Protein AF-A0AA35K483-F1 (afdb_monomer_lite)

Sequence (123 aa):
MKVPWSDHYALKARIDVPPPPYLGGELIWARPQRLMDPDRFRQALWDLSPPGDSLTEPVEGWNTQLLAAINEIAPKRPLRPRRNWAPWFTKELRKMKRDLRRLEREYGGVPVMELQEYLIGFL

pLDDT: mean 74.2, std 13.37, range [41.66, 93.38]

Organism: NCBI:txid74358

Structure (mmCIF, N/CA/C/O backbone):
data_AF-A0AA35K483-F1
#
_entry.id   AF-A0AA35K483-F1
#
loop_
_atom_site.group_PDB
_atom_site.id
_atom_site.type_symbol
_atom_site.label_atom_id
_atom_site.label_alt_id
_atom_site.label_comp_id
_atom_site.label_asym_id
_atom_site.label_entity_id
_atom_site.label_seq_id
_atom_site.pdbx_PDB_ins_code
_atom_site.Cartn_x
_atom_site.Cartn_y
_atom_site.Cartn_z
_atom_site.occupancy
_atom_site.B_iso_or_equiv
_atom_site.auth_seq_id
_atom_site.auth_comp_id
_atom_site.auth_asym_id
_atom_site.auth_atom_id
_atom_site.pdbx_PDB_model_num
ATOM 1 N N . MET A 1 1 ? 26.784 9.173 4.080 1.00 81.00 1 MET A N 1
ATOM 2 C CA . MET A 1 1 ? 26.717 10.291 3.107 1.00 81.00 1 MET A CA 1
ATOM 3 C C . MET A 1 1 ? 26.029 11.465 3.786 1.00 81.00 1 MET A C 1
ATOM 5 O O . MET A 1 1 ? 24.968 11.250 4.358 1.00 81.00 1 MET A O 1
ATOM 9 N N . LYS A 1 2 ? 26.638 12.659 3.809 1.00 84.31 2 LYS A N 1
ATOM 10 C CA . LYS A 1 2 ? 26.023 13.842 4.438 1.00 84.31 2 LYS A CA 1
ATOM 11 C C . LYS A 1 2 ? 24.790 14.256 3.631 1.00 84.31 2 LYS A C 1
ATOM 13 O O . LYS A 1 2 ? 24.887 14.370 2.410 1.00 84.31 2 LYS A O 1
ATOM 18 N N . VAL A 1 3 ? 23.649 14.420 4.296 1.00 88.31 3 VAL A N 1
ATOM 19 C CA . VAL A 1 3 ? 22.389 14.811 3.652 1.00 88.31 3 VAL A CA 1
ATOM 20 C C . VAL A 1 3 ? 22.234 16.334 3.781 1.00 88.31 3 VAL A C 1
ATOM 22 O O . VAL A 1 3 ? 22.377 16.837 4.887 1.00 88.31 3 VAL A O 1
ATOM 25 N N . PRO A 1 4 ? 21.975 17.099 2.703 1.00 84.44 4 PRO A N 1
ATOM 26 C CA . PRO A 1 4 ? 22.017 18.568 2.764 1.00 84.44 4 PRO A CA 1
ATOM 27 C C . PRO A 1 4 ? 20.930 19.219 3.633 1.00 84.44 4 PRO A C 1
ATOM 29 O O . PRO A 1 4 ? 21.091 20.355 4.058 1.00 84.44 4 PRO A O 1
ATOM 32 N N . TRP A 1 5 ? 19.821 18.520 3.873 1.00 87.31 5 TRP A N 1
ATOM 33 C CA . TRP A 1 5 ? 18.642 19.024 4.591 1.00 87.31 5 TRP A CA 1
ATOM 34 C C . TRP A 1 5 ? 18.464 18.393 5.980 1.00 87.31 5 TRP A C 1
ATOM 36 O O . TRP A 1 5 ? 17.394 18.493 6.572 1.00 87.31 5 TRP A O 1
ATOM 46 N N . SER A 1 6 ? 19.483 17.695 6.485 1.00 88.94 6 SER A N 1
ATOM 47 C CA . SER A 1 6 ? 19.473 17.108 7.821 1.00 88.94 6 SER A CA 1
ATOM 48 C C . SER A 1 6 ? 20.865 17.200 8.434 1.00 88.94 6 SER A C 1
ATOM 50 O O . SER A 1 6 ? 21.880 17.044 7.761 1.00 88.94 6 SER A O 1
ATOM 52 N N . ASP A 1 7 ? 20.909 17.435 9.733 1.00 93.38 7 ASP A N 1
ATOM 53 C CA . ASP A 1 7 ? 22.097 17.284 10.569 1.00 93.38 7 ASP A CA 1
ATOM 54 C C . ASP A 1 7 ? 22.566 15.817 10.688 1.00 93.38 7 ASP A C 1
ATOM 56 O O . ASP A 1 7 ? 23.681 15.557 11.138 1.00 93.38 7 ASP A O 1
ATOM 60 N N . HIS A 1 8 ? 21.765 14.854 10.216 1.00 90.75 8 HIS A N 1
ATOM 61 C CA . HIS A 1 8 ? 22.080 13.430 10.235 1.00 90.75 8 HIS A CA 1
ATOM 62 C C . HIS A 1 8 ? 22.796 12.949 8.960 1.00 90.75 8 HIS A C 1
ATOM 64 O O . HIS A 1 8 ? 22.621 13.454 7.846 1.00 90.75 8 HIS A O 1
ATOM 70 N N . TYR A 1 9 ? 23.586 11.883 9.111 1.00 92.38 9 TYR A N 1
ATOM 71 C CA . TYR A 1 9 ? 24.232 11.190 7.997 1.00 92.38 9 TYR A CA 1
ATOM 72 C C . TYR A 1 9 ? 23.363 10.037 7.493 1.00 92.38 9 TYR A C 1
ATOM 74 O O . TYR A 1 9 ? 22.912 9.195 8.264 1.00 92.38 9 TYR A O 1
ATOM 82 N N . ALA A 1 10 ? 23.204 9.931 6.173 1.00 88.31 10 ALA A N 1
ATOM 83 C CA . ALA A 1 10 ? 22.580 8.765 5.565 1.00 88.31 10 ALA A CA 1
ATOM 84 C C . ALA A 1 10 ? 23.539 7.569 5.595 1.00 88.31 10 ALA A C 1
ATOM 86 O O . ALA A 1 10 ? 24.644 7.624 5.034 1.00 88.31 10 ALA A O 1
ATOM 87 N N . LEU A 1 11 ? 23.077 6.479 6.203 1.00 90.56 11 LEU A N 1
ATOM 88 C CA . LEU A 1 11 ? 23.669 5.150 6.107 1.00 90.56 11 LEU A CA 1
ATOM 89 C C . LEU A 1 11 ? 23.027 4.391 4.945 1.00 90.56 11 LEU A C 1
ATOM 91 O O . LEU A 1 11 ? 21.809 4.380 4.785 1.00 90.56 11 LEU A O 1
ATOM 95 N N . LYS A 1 12 ? 23.859 3.748 4.124 1.00 84.75 12 LYS A N 1
ATOM 96 C CA . LYS A 1 12 ? 23.408 2.875 3.041 1.00 84.75 12 LYS A CA 1
ATOM 97 C C . LYS A 1 12 ? 24.155 1.557 3.145 1.00 84.75 12 LYS A C 1
ATOM 99 O O . LYS A 1 12 ? 25.348 1.505 2.871 1.00 84.75 12 LYS A O 1
ATOM 104 N N . ALA A 1 13 ? 23.438 0.509 3.522 1.00 87.19 13 ALA A N 1
ATOM 105 C CA . ALA A 1 13 ? 23.936 -0.856 3.490 1.00 87.19 13 ALA A CA 1
ATOM 106 C C . ALA A 1 13 ? 23.348 -1.583 2.276 1.00 87.19 13 ALA A C 1
ATOM 108 O O . ALA A 1 13 ? 22.205 -1.339 1.882 1.00 87.19 13 ALA A O 1
ATOM 109 N N . ARG A 1 14 ? 24.136 -2.474 1.673 1.00 83.12 14 ARG A N 1
ATOM 110 C CA . ARG A 1 14 ? 23.609 -3.504 0.777 1.00 83.12 14 ARG A CA 1
ATOM 111 C C . ARG A 1 14 ? 23.411 -4.735 1.638 1.00 83.12 14 ARG A C 1
ATOM 113 O O . ARG A 1 14 ? 24.372 -5.239 2.204 1.00 83.12 14 ARG A O 1
ATOM 120 N N . ILE A 1 15 ? 22.165 -5.149 1.776 1.00 82.81 15 ILE A N 1
ATOM 121 C CA . ILE A 1 15 ? 21.824 -6.397 2.439 1.00 82.81 15 ILE A CA 1
ATOM 122 C C . ILE A 1 15 ? 21.419 -7.338 1.318 1.00 82.81 15 ILE A C 1
ATOM 124 O O . ILE A 1 15 ? 20.524 -7.004 0.536 1.00 82.81 15 ILE A O 1
ATOM 128 N N . ASP A 1 16 ? 22.087 -8.482 1.230 1.00 82.94 16 ASP A N 1
ATOM 129 C CA . ASP A 1 16 ? 21.711 -9.553 0.314 1.00 82.94 16 ASP A CA 1
ATOM 130 C C . ASP A 1 16 ? 20.487 -10.275 0.881 1.00 82.94 16 ASP A C 1
ATOM 132 O O . ASP A 1 16 ? 20.546 -11.397 1.374 1.00 82.94 16 ASP A O 1
ATOM 136 N N . VAL A 1 17 ? 19.353 -9.576 0.866 1.00 75.12 17 VAL A N 1
ATOM 137 C CA . VAL A 1 17 ? 18.059 -10.186 1.144 1.00 75.12 17 VAL A CA 1
ATOM 138 C C . VAL A 1 17 ? 17.637 -10.869 -0.151 1.00 75.12 17 VAL A C 1
ATOM 140 O O . VAL A 1 17 ? 17.556 -10.186 -1.184 1.00 75.12 17 VAL A O 1
ATOM 143 N N . PRO A 1 18 ? 17.370 -12.187 -0.149 1.00 68.19 18 PRO A N 1
ATOM 144 C CA . PRO A 1 18 ? 16.751 -12.804 -1.308 1.00 68.19 18 PRO A CA 1
ATOM 145 C C . PRO A 1 18 ? 15.475 -12.013 -1.622 1.00 68.19 18 PRO A C 1
ATOM 147 O O . PRO A 1 18 ? 14.777 -11.601 -0.688 1.00 68.19 18 PRO A O 1
ATOM 150 N N . PRO A 1 19 ? 15.161 -11.743 -2.904 1.00 60.75 19 PRO A N 1
ATOM 151 C CA . PRO A 1 19 ? 13.872 -11.151 -3.227 1.00 60.75 19 PRO A CA 1
ATOM 152 C C . PRO A 1 19 ? 12.807 -11.979 -2.506 1.00 60.75 19 PRO A C 1
ATOM 154 O O . PRO A 1 19 ? 12.966 -13.208 -2.472 1.00 60.75 19 PRO A O 1
ATOM 157 N N . PRO A 1 20 ? 11.785 -11.338 -1.896 1.00 59.44 20 PRO A N 1
ATOM 158 C CA . PRO A 1 20 ? 10.738 -12.079 -1.210 1.00 59.44 20 PRO A CA 1
ATOM 159 C C . PRO A 1 20 ? 10.334 -13.213 -2.141 1.00 59.44 20 PRO A C 1
ATOM 161 O O . PRO A 1 20 ? 10.209 -12.940 -3.349 1.00 59.44 20 PRO A O 1
ATOM 164 N N . PRO A 1 21 ? 10.266 -14.464 -1.635 1.00 57.16 21 PRO A N 1
ATOM 165 C CA . PRO A 1 21 ? 9.973 -15.600 -2.483 1.00 57.16 21 PRO A CA 1
ATOM 166 C C . PRO A 1 21 ? 8.816 -15.185 -3.376 1.00 57.16 21 PRO A C 1
ATOM 168 O O . PRO A 1 21 ? 7.875 -14.528 -2.917 1.00 57.16 21 PRO A O 1
ATOM 171 N N . TYR A 1 22 ? 8.933 -15.478 -4.671 1.00 53.34 22 TYR A N 1
ATOM 172 C CA . TYR A 1 22 ? 7.779 -15.481 -5.557 1.00 53.34 22 TYR A CA 1
ATOM 173 C C . TYR A 1 22 ? 6.874 -16.576 -4.973 1.00 53.34 22 TYR A C 1
ATOM 175 O O . TYR A 1 22 ? 6.919 -17.718 -5.412 1.00 53.34 22 TYR A O 1
ATOM 183 N N . LEU A 1 23 ? 6.187 -16.264 -3.869 1.00 51.00 23 LEU A N 1
ATOM 184 C CA . LEU A 1 23 ? 5.247 -17.120 -3.174 1.00 51.00 23 LEU A CA 1
ATOM 185 C C . LEU A 1 23 ? 4.276 -17.492 -4.268 1.00 51.00 23 LEU A C 1
ATOM 187 O O . LEU A 1 23 ? 3.646 -16.597 -4.830 1.00 51.00 23 LEU A O 1
ATOM 191 N N . GLY A 1 24 ? 4.306 -18.757 -4.680 1.00 49.75 24 GLY A N 1
ATOM 192 C CA . GLY A 1 24 ? 3.686 -19.251 -5.902 1.00 49.75 24 GLY A CA 1
ATOM 193 C C . GLY A 1 24 ? 2.216 -18.855 -6.007 1.00 49.75 24 GLY A C 1
ATOM 194 O O . GLY A 1 24 ? 1.343 -19.606 -5.601 1.00 49.75 24 GLY A O 1
ATOM 195 N N . GLY A 1 25 ? 1.951 -17.665 -6.548 1.00 56.50 25 GLY A N 1
ATOM 196 C CA . GLY A 1 25 ? 0.615 -17.088 -6.660 1.00 56.50 25 GLY A CA 1
ATOM 197 C C . GLY A 1 25 ? 0.008 -16.512 -5.374 1.00 56.50 25 GLY A C 1
ATOM 198 O O . GLY A 1 25 ? -1.127 -16.044 -5.444 1.00 56.50 25 GLY A O 1
ATOM 199 N N . GLU A 1 26 ? 0.703 -16.494 -4.230 1.00 64.38 26 GLU A N 1
ATOM 200 C CA . GLU A 1 26 ? 0.098 -15.985 -2.993 1.00 64.38 26 GLU A CA 1
ATOM 201 C C . GLU A 1 26 ? 0.060 -14.452 -2.980 1.00 64.38 26 GLU A C 1
ATOM 203 O O . GLU A 1 26 ? 1.016 -13.744 -3.314 1.00 64.38 26 GLU A O 1
ATOM 208 N N . LEU A 1 27 ? -1.113 -13.927 -2.654 1.00 68.62 27 LEU A N 1
ATOM 209 C CA . LEU A 1 27 ? -1.443 -12.524 -2.799 1.00 68.62 27 LEU A CA 1
ATOM 210 C C . LEU A 1 27 ? -0.859 -11.739 -1.622 1.00 68.62 27 LEU A C 1
ATOM 212 O O . LEU A 1 27 ? -1.293 -11.912 -0.486 1.00 68.62 27 LEU A O 1
ATOM 216 N N . ILE A 1 28 ? 0.102 -10.847 -1.876 1.00 75.38 28 ILE A N 1
ATOM 217 C CA . ILE A 1 28 ? 0.593 -9.947 -0.827 1.00 75.38 28 ILE A CA 1
ATOM 218 C C . ILE A 1 28 ? -0.549 -8.999 -0.471 1.00 75.38 28 ILE A C 1
ATOM 220 O O . ILE A 1 28 ? -1.016 -8.247 -1.320 1.00 75.38 28 ILE A O 1
ATOM 224 N N . TRP A 1 29 ? -0.999 -9.003 0.777 1.00 80.81 29 TRP A N 1
ATOM 225 C CA . TRP A 1 29 ? -2.003 -8.056 1.247 1.00 80.81 29 TRP A CA 1
ATOM 226 C C . TRP A 1 29 ? -1.317 -6.832 1.835 1.00 80.81 29 TRP A C 1
ATOM 228 O O . TRP A 1 29 ? -0.553 -6.940 2.790 1.00 80.81 29 TRP A O 1
ATOM 238 N N . ALA A 1 30 ? -1.616 -5.652 1.303 1.00 84.25 30 ALA A N 1
ATOM 239 C CA . ALA A 1 30 ? -1.169 -4.401 1.906 1.00 84.25 30 ALA A CA 1
ATOM 240 C C . ALA A 1 30 ? -2.268 -3.348 1.863 1.00 84.25 30 ALA A C 1
ATOM 242 O O . ALA A 1 30 ? -3.304 -3.540 1.233 1.00 84.25 30 ALA A O 1
ATOM 243 N N . ARG A 1 31 ? -2.030 -2.221 2.529 1.00 85.31 31 ARG A N 1
ATOM 244 C CA . ARG A 1 31 ? -2.900 -1.043 2.498 1.00 85.31 31 ARG A CA 1
ATOM 245 C C . ARG A 1 31 ? -2.233 0.011 1.610 1.00 85.31 31 ARG A C 1
ATOM 247 O O . ARG A 1 31 ? -1.290 0.659 2.061 1.00 85.31 31 ARG A O 1
ATOM 254 N N . PRO A 1 32 ? -2.613 0.145 0.328 1.00 79.06 32 PRO A N 1
ATOM 255 C CA . PRO A 1 32 ? -1.948 1.082 -0.567 1.00 79.06 32 PRO A CA 1
ATOM 256 C C . PRO A 1 32 ? -2.277 2.512 -0.142 1.00 79.06 32 PRO A C 1
ATOM 258 O O . PRO A 1 32 ? -3.432 2.919 -0.215 1.00 79.06 32 PRO A O 1
ATOM 261 N N . GLN A 1 33 ? -1.263 3.287 0.244 1.00 75.38 33 GLN A N 1
ATOM 262 C CA . GLN A 1 33 ? -1.451 4.662 0.725 1.00 75.38 33 GLN A CA 1
ATOM 263 C C . GLN A 1 33 ? -2.150 5.563 -0.305 1.00 75.38 33 GLN A C 1
ATOM 265 O O . GLN A 1 33 ? -2.939 6.421 0.056 1.00 75.38 33 GLN A O 1
ATOM 270 N N . ARG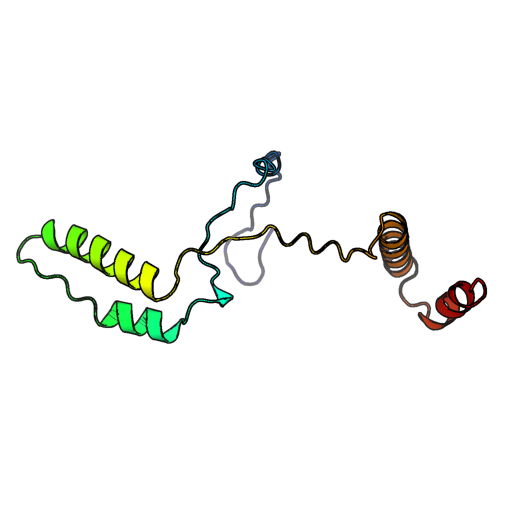 A 1 34 ? -1.940 5.326 -1.608 1.00 74.00 34 ARG A N 1
ATOM 271 C CA . ARG A 1 34 ? -2.622 6.065 -2.687 1.00 74.00 34 ARG A CA 1
ATOM 272 C C . ARG A 1 34 ? -4.147 5.868 -2.704 1.00 74.00 34 ARG A C 1
ATOM 274 O O . ARG A 1 34 ? -4.851 6.652 -3.326 1.00 74.00 34 ARG A O 1
ATOM 281 N N . LEU A 1 35 ? -4.639 4.785 -2.109 1.00 72.38 35 LEU A N 1
ATOM 282 C CA . LEU A 1 35 ? -6.066 4.455 -2.050 1.00 72.38 35 LEU A CA 1
ATOM 283 C C . LEU A 1 35 ? -6.684 4.794 -0.692 1.00 72.38 35 LEU A C 1
ATOM 285 O O . LEU A 1 35 ? -7.847 4.477 -0.468 1.00 72.38 35 LEU A O 1
ATOM 289 N N . MET A 1 36 ? -5.893 5.379 0.203 1.00 86.06 36 MET A N 1
ATOM 290 C CA . MET A 1 36 ? -6.337 5.879 1.489 1.00 86.06 36 MET A CA 1
ATOM 291 C C . MET A 1 36 ? -6.821 7.317 1.322 1.00 86.06 36 MET A C 1
ATOM 293 O O . MET A 1 36 ? -6.179 8.103 0.627 1.00 86.06 36 MET A O 1
ATOM 297 N N . ASP A 1 37 ? -7.928 7.650 1.978 1.00 85.56 37 ASP A N 1
ATOM 298 C CA . ASP A 1 37 ? -8.397 9.026 2.126 1.00 85.56 37 ASP A CA 1
ATOM 299 C C . ASP A 1 37 ? -7.713 9.650 3.361 1.00 85.56 37 ASP A C 1
ATOM 301 O O . ASP A 1 37 ? -7.999 9.238 4.491 1.00 85.56 37 ASP A O 1
ATOM 305 N N . PRO A 1 38 ? -6.750 10.573 3.177 1.00 83.00 38 PRO A N 1
ATOM 306 C CA . PRO A 1 38 ? -5.966 11.115 4.280 1.00 83.00 38 PRO A CA 1
ATOM 307 C C . PRO A 1 38 ? -6.780 12.045 5.184 1.00 83.00 38 PRO A C 1
ATOM 309 O O . PRO A 1 38 ? -6.487 12.114 6.378 1.00 83.00 38 PRO A O 1
ATOM 312 N N . ASP A 1 39 ? -7.784 12.736 4.646 1.00 87.00 39 ASP A N 1
ATOM 313 C CA . ASP A 1 39 ? -8.592 13.690 5.404 1.00 87.00 39 ASP A CA 1
ATOM 314 C C . ASP A 1 39 ? -9.606 12.939 6.263 1.00 87.00 39 ASP A C 1
ATOM 316 O O . ASP A 1 39 ? -9.675 13.161 7.473 1.00 87.00 39 ASP A O 1
ATOM 320 N N . ARG A 1 40 ? -10.277 11.936 5.683 1.00 84.50 40 ARG A N 1
ATOM 321 C CA . ARG A 1 40 ? -11.151 11.026 6.434 1.00 84.50 40 ARG A CA 1
ATOM 322 C C . ARG A 1 40 ? -10.388 10.264 7.516 1.00 84.50 40 ARG A C 1
ATOM 324 O O . ARG A 1 40 ? -10.919 10.059 8.602 1.00 84.50 40 ARG A O 1
ATOM 331 N N . PHE A 1 41 ? -9.138 9.869 7.254 1.00 81.56 41 PHE A N 1
ATOM 332 C CA . PHE A 1 41 ? -8.291 9.236 8.269 1.00 81.56 41 PHE A CA 1
ATOM 333 C C . PHE A 1 41 ? -7.997 10.157 9.445 1.00 81.56 41 PHE A C 1
ATOM 335 O O . PHE A 1 41 ? -8.108 9.736 10.593 1.00 81.56 41 PHE A O 1
ATOM 342 N N . ARG A 1 42 ? -7.638 11.414 9.169 1.00 83.19 42 ARG A N 1
ATOM 343 C CA . ARG A 1 42 ? -7.413 12.403 10.225 1.00 83.19 42 ARG A CA 1
ATOM 344 C C . ARG A 1 42 ? -8.685 12.633 11.026 1.00 83.19 42 ARG A C 1
ATOM 346 O O . ARG A 1 42 ? -8.611 12.615 12.244 1.00 83.19 42 ARG A O 1
ATOM 353 N N . GLN A 1 43 ? -9.827 12.796 10.364 1.00 85.31 43 GLN A N 1
ATOM 354 C CA . GLN A 1 43 ? -11.104 12.999 11.043 1.00 85.31 43 GLN A CA 1
ATOM 355 C C . GLN A 1 43 ? -11.471 11.807 11.933 1.00 85.31 43 GLN A C 1
ATOM 357 O O . GLN A 1 43 ? -11.764 11.995 13.107 1.00 85.31 43 GLN A O 1
ATOM 362 N N . ALA A 1 44 ? -11.325 10.581 11.426 1.00 81.44 44 ALA A N 1
ATOM 363 C CA . ALA A 1 44 ? -11.566 9.387 12.222 1.00 81.44 44 ALA A CA 1
ATOM 364 C C . ALA A 1 44 ? -10.666 9.322 13.460 1.00 81.44 44 ALA A C 1
ATOM 366 O O . ALA A 1 44 ? -11.148 8.921 14.503 1.00 81.44 44 ALA A O 1
ATOM 367 N N . LEU A 1 45 ? -9.398 9.752 13.381 1.00 77.06 45 LEU A N 1
ATOM 368 C CA . LEU A 1 45 ? -8.514 9.832 14.552 1.00 77.06 45 LEU A CA 1
ATOM 369 C C . LEU A 1 45 ? -8.966 10.864 15.592 1.00 77.06 45 LEU A C 1
ATOM 371 O O . LEU A 1 45 ? -8.726 10.658 16.778 1.00 77.06 45 LEU A O 1
ATOM 375 N N . TRP A 1 46 ? -9.574 11.967 15.153 1.00 79.38 46 TRP A N 1
ATOM 376 C CA . TRP A 1 46 ? -10.105 13.008 16.038 1.00 79.38 46 TRP A CA 1
ATOM 377 C C . TRP A 1 46 ? -11.367 12.557 16.776 1.00 79.38 46 TRP A C 1
ATOM 379 O O . TRP A 1 46 ? -11.550 12.919 17.934 1.00 79.38 46 TRP A O 1
ATOM 389 N N . ASP A 1 47 ? -12.199 11.743 16.127 1.00 75.25 47 ASP A N 1
ATOM 390 C CA . ASP A 1 47 ? -13.452 11.232 16.693 1.00 75.25 47 ASP A CA 1
ATOM 391 C C . ASP A 1 47 ? -13.238 10.035 17.644 1.00 75.25 47 ASP A C 1
ATOM 393 O O . ASP A 1 47 ? -14.172 9.593 18.318 1.00 75.25 47 ASP A O 1
ATOM 397 N N . LEU A 1 48 ? -12.011 9.503 17.727 1.00 71.88 48 LEU A N 1
ATOM 398 C CA . LEU A 1 48 ? -11.657 8.439 18.664 1.00 71.88 48 LEU A CA 1
ATOM 399 C C . LEU A 1 48 ? -11.647 8.983 20.097 1.00 71.88 48 LEU A C 1
ATOM 401 O O . LEU A 1 48 ? -10.703 9.638 20.536 1.00 71.88 48 LEU A O 1
ATOM 405 N N . SER A 1 49 ? -12.698 8.666 20.847 1.00 69.75 49 SER A N 1
ATOM 406 C CA . SER A 1 49 ? -12.749 8.840 22.295 1.00 69.75 49 SER A CA 1
ATOM 407 C C . SER A 1 49 ? -12.969 7.465 22.928 1.00 69.75 49 SER A C 1
ATOM 409 O O . SER A 1 49 ? -14.051 6.886 22.772 1.00 69.75 49 SER A O 1
ATOM 411 N N . PRO A 1 50 ? -11.956 6.863 23.575 1.00 63.38 50 PRO A N 1
ATOM 412 C CA . PRO A 1 50 ? -12.147 5.577 24.224 1.00 63.38 50 PRO A CA 1
ATOM 413 C C . PRO A 1 50 ? -13.002 5.754 25.492 1.00 63.38 50 PRO A C 1
ATOM 415 O O . PRO A 1 50 ? -12.806 6.706 26.248 1.00 63.38 50 PRO A O 1
ATOM 418 N N . PRO A 1 51 ? -13.919 4.828 25.781 1.00 66.38 51 PRO A N 1
ATOM 419 C CA . PRO A 1 51 ? -14.519 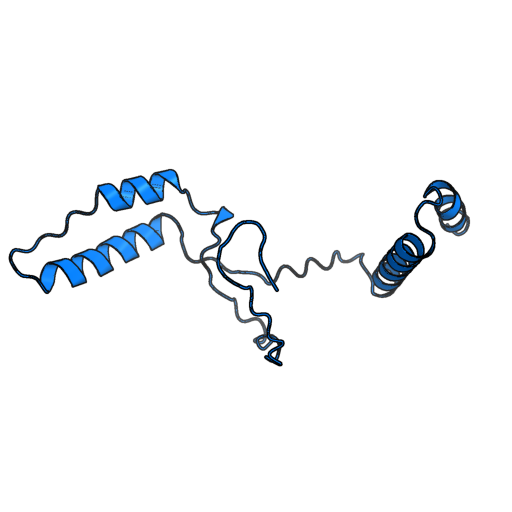4.733 27.104 1.00 66.38 51 PRO A CA 1
ATOM 420 C C . PRO A 1 51 ? -13.525 4.078 28.083 1.00 66.38 51 PRO A C 1
ATOM 422 O O . PRO A 1 51 ? -12.916 3.064 27.743 1.00 66.38 51 PRO A O 1
ATOM 425 N N . GLY A 1 52 ? -13.360 4.638 29.287 1.00 61.66 52 GLY A N 1
ATOM 426 C CA . GLY A 1 52 ? -12.648 3.966 30.384 1.00 61.66 52 GLY A CA 1
ATOM 427 C C . GLY A 1 52 ? -12.096 4.904 31.463 1.00 61.66 52 GLY A C 1
ATOM 428 O O . GLY A 1 52 ? -11.423 5.882 31.150 1.00 61.66 52 GLY A O 1
ATOM 429 N N . ASP A 1 53 ? -12.333 4.554 32.731 1.00 67.38 53 ASP A N 1
ATOM 430 C CA . ASP A 1 53 ? -11.822 5.261 33.924 1.00 67.38 53 ASP A CA 1
ATOM 431 C C . ASP A 1 53 ? -10.472 4.690 34.425 1.00 67.38 53 ASP A C 1
ATOM 433 O O . ASP A 1 53 ? -9.850 5.222 35.346 1.00 67.38 53 ASP A O 1
ATOM 437 N N . SER A 1 54 ? -10.008 3.587 33.825 1.00 66.50 54 SER A N 1
ATOM 438 C CA . SER A 1 54 ? -8.731 2.908 34.101 1.00 66.50 54 SER A CA 1
ATOM 439 C C . SER A 1 54 ? -7.720 3.169 32.978 1.00 66.50 54 SER A C 1
ATOM 441 O O . SER A 1 54 ? -8.104 3.614 31.915 1.00 66.50 54 SER A O 1
ATOM 443 N N . LEU A 1 55 ? -6.424 2.890 33.158 1.00 66.94 55 LEU A N 1
ATOM 444 C CA . LEU A 1 55 ? -5.397 3.088 32.114 1.00 66.94 55 LEU A CA 1
ATOM 445 C C . LEU A 1 55 ? -5.301 1.937 31.094 1.00 66.94 55 LEU A C 1
ATOM 447 O O . LEU A 1 55 ? -4.810 2.145 29.987 1.00 66.94 55 LEU A O 1
ATOM 451 N N . THR A 1 56 ? -5.751 0.729 31.437 1.00 69.44 56 THR A N 1
ATOM 452 C CA . THR A 1 56 ? -5.663 -0.459 30.564 1.00 69.44 56 THR A CA 1
ATOM 453 C C . THR A 1 56 ? -6.816 -0.561 29.565 1.00 69.44 56 THR A C 1
ATOM 455 O O . THR A 1 56 ? -6.587 -0.889 28.403 1.00 69.44 56 THR A O 1
ATOM 458 N N . GLU A 1 57 ? -8.034 -0.216 29.985 1.00 66.81 57 GLU A N 1
ATOM 459 C CA . GLU A 1 57 ? -9.229 -0.178 29.125 1.00 66.81 57 GLU A CA 1
ATOM 460 C C . GLU A 1 57 ? -9.099 0.790 27.930 1.00 66.81 57 GLU A C 1
ATOM 462 O O . GLU A 1 57 ? -9.405 0.389 26.804 1.00 66.81 57 GLU A O 1
ATOM 467 N N . PRO A 1 58 ? -8.576 2.021 28.097 1.00 74.44 58 PRO A N 1
ATOM 468 C CA . PRO A 1 58 ? -8.410 2.960 27.004 1.00 74.44 58 PRO A CA 1
ATOM 469 C C . PRO A 1 58 ? -7.427 2.461 25.963 1.00 74.44 58 PRO A C 1
ATOM 471 O O . PRO A 1 58 ? -7.673 2.663 24.785 1.00 74.44 58 PRO A O 1
ATOM 474 N N . VAL A 1 59 ? -6.328 1.806 26.351 1.00 80.81 59 VAL A N 1
ATOM 475 C CA . VAL A 1 59 ? -5.316 1.330 25.390 1.00 80.81 59 VAL A CA 1
ATOM 476 C C . VAL A 1 59 ? -5.901 0.261 24.470 1.00 80.81 59 VAL A C 1
ATOM 478 O O . VAL A 1 59 ? -5.682 0.286 23.257 1.00 80.81 59 VAL A O 1
ATOM 481 N N . GLU A 1 60 ? -6.675 -0.666 25.027 1.00 82.94 60 GLU A N 1
ATOM 482 C CA . GLU A 1 60 ? -7.306 -1.740 24.263 1.00 82.94 60 GLU A CA 1
ATOM 483 C C . GLU A 1 60 ? -8.489 -1.225 23.424 1.00 82.94 60 GLU A C 1
ATOM 485 O O . GLU A 1 60 ? -8.628 -1.591 22.249 1.00 82.94 60 GLU A O 1
ATOM 490 N N . GLY A 1 61 ? -9.266 -0.283 23.972 1.00 80.38 61 GLY A N 1
ATOM 491 C CA . GLY A 1 61 ? -10.297 0.463 23.251 1.00 80.38 61 GLY A CA 1
ATOM 492 C C . GLY A 1 61 ? -9.728 1.261 22.075 1.00 80.38 61 GLY A C 1
ATOM 493 O O . GLY A 1 61 ? -10.207 1.119 20.949 1.00 80.38 61 GLY A O 1
ATOM 494 N N . TRP A 1 62 ? -8.647 2.016 22.296 1.00 81.94 62 TRP A N 1
ATOM 495 C CA . TRP A 1 62 ? -7.915 2.752 21.262 1.00 81.94 62 TRP A CA 1
ATOM 496 C C . TRP A 1 62 ? -7.421 1.820 20.163 1.00 81.94 62 TRP A C 1
ATOM 498 O O . TRP A 1 62 ? -7.666 2.086 18.991 1.00 81.94 62 TRP A O 1
ATOM 508 N N . ASN A 1 63 ? -6.758 0.716 20.512 1.00 86.06 63 ASN A N 1
ATOM 509 C CA . ASN A 1 63 ? -6.248 -0.230 19.520 1.00 86.06 63 ASN A CA 1
ATOM 510 C C . ASN A 1 63 ? -7.372 -0.824 18.665 1.00 86.06 63 ASN A C 1
ATOM 512 O O . ASN A 1 63 ? -7.228 -0.933 17.445 1.00 86.06 63 ASN A O 1
ATOM 516 N N . THR A 1 64 ? -8.498 -1.174 19.285 1.00 85.75 64 THR A N 1
ATOM 517 C CA . THR A 1 64 ? -9.644 -1.769 18.591 1.00 85.75 64 THR A CA 1
ATOM 518 C C . THR A 1 64 ? -10.318 -0.763 17.662 1.00 85.75 64 THR A C 1
ATOM 520 O O . THR A 1 64 ? -10.529 -1.056 16.481 1.00 85.75 64 THR A O 1
ATOM 523 N N . GLN A 1 65 ? -10.613 0.441 18.157 1.00 83.69 65 GLN A N 1
ATOM 524 C CA . GLN A 1 65 ? -11.262 1.484 17.366 1.00 83.69 65 GLN A CA 1
ATOM 525 C C . GLN A 1 65 ? -10.344 1.997 16.243 1.00 83.69 65 GLN A C 1
ATOM 527 O O . GLN A 1 65 ? -10.783 2.144 15.102 1.00 83.69 65 GLN A O 1
ATOM 532 N N . LEU A 1 66 ? -9.048 2.177 16.518 1.00 85.81 66 LEU A N 1
ATOM 533 C CA . LEU A 1 66 ? -8.055 2.561 15.515 1.00 85.81 66 LEU A CA 1
ATOM 534 C C . LEU A 1 66 ? -7.939 1.497 14.419 1.00 85.81 66 LEU A C 1
ATOM 536 O O . LEU A 1 66 ? -7.908 1.821 13.230 1.00 85.81 66 LEU A O 1
ATOM 540 N N . LEU A 1 67 ? -7.902 0.216 14.793 1.00 87.75 67 LEU A N 1
ATOM 541 C CA . LEU A 1 67 ? -7.854 -0.879 13.829 1.00 87.75 67 LEU A CA 1
ATOM 542 C C . LEU A 1 67 ? -9.113 -0.913 12.950 1.00 87.75 67 LEU A C 1
ATOM 544 O O . LEU A 1 67 ? -8.996 -1.134 11.740 1.00 87.75 67 LEU A O 1
ATOM 548 N N . ALA A 1 68 ? -10.291 -0.674 13.532 1.00 86.94 68 ALA A N 1
ATOM 549 C CA . ALA A 1 68 ? -11.555 -0.584 12.804 1.00 86.94 68 ALA A CA 1
ATOM 550 C C . ALA A 1 68 ? -11.550 0.583 11.802 1.00 86.94 68 ALA A C 1
ATOM 552 O O . ALA A 1 68 ? -11.784 0.356 10.614 1.00 86.94 68 ALA A O 1
ATOM 553 N N . ALA A 1 69 ? -11.161 1.784 12.237 1.00 86.44 69 ALA A N 1
ATOM 554 C CA . ALA A 1 69 ? -11.045 2.959 11.374 1.00 86.44 69 ALA A CA 1
ATOM 555 C C . ALA A 1 69 ? -10.041 2.736 10.228 1.00 86.44 69 ALA A C 1
ATOM 557 O O . ALA A 1 69 ? -10.317 3.040 9.068 1.00 86.44 69 ALA A O 1
ATOM 558 N N . ILE A 1 70 ? -8.885 2.123 10.508 1.00 86.75 70 ILE A N 1
ATOM 559 C CA . ILE A 1 70 ? -7.899 1.775 9.473 1.00 86.75 70 ILE A CA 1
ATOM 560 C C . ILE A 1 70 ? -8.480 0.746 8.485 1.00 86.75 70 ILE A C 1
ATOM 562 O O . ILE A 1 70 ? -8.223 0.833 7.283 1.00 86.75 70 ILE A O 1
ATOM 566 N N . ASN A 1 71 ? -9.259 -0.235 8.947 1.00 87.94 71 ASN A N 1
ATOM 567 C CA . ASN A 1 71 ? -9.926 -1.205 8.070 1.00 87.94 71 ASN A CA 1
ATOM 568 C C . ASN A 1 71 ? -10.987 -0.573 7.169 1.00 87.94 71 ASN A C 1
ATOM 570 O O . ASN A 1 71 ? -11.090 -0.974 6.011 1.00 87.94 71 ASN A O 1
ATOM 574 N N . GLU A 1 72 ? -11.717 0.415 7.673 1.00 87.25 72 GLU A N 1
ATOM 575 C CA . GLU A 1 72 ? -12.722 1.162 6.922 1.00 87.25 72 GLU A CA 1
ATOM 576 C C . GLU A 1 72 ? -12.088 2.090 5.874 1.00 87.25 72 GLU A C 1
ATOM 578 O O . GLU A 1 72 ? -12.479 2.089 4.707 1.00 87.25 72 GLU A O 1
ATOM 583 N N . ILE A 1 73 ? -11.078 2.863 6.277 1.00 86.56 73 ILE A N 1
ATOM 584 C CA . ILE A 1 73 ? -10.512 3.952 5.467 1.00 86.56 73 ILE A CA 1
ATOM 585 C C . ILE A 1 73 ? -9.447 3.442 4.496 1.00 86.56 73 ILE A C 1
ATOM 587 O O . ILE A 1 73 ? -9.315 3.937 3.376 1.00 86.56 73 ILE A O 1
ATOM 591 N N . ALA A 1 74 ? -8.686 2.430 4.906 1.00 86.06 74 ALA A N 1
ATOM 592 C CA . ALA A 1 74 ? -7.620 1.833 4.116 1.00 86.06 74 ALA A CA 1
ATOM 593 C C . ALA A 1 74 ? -7.712 0.301 4.179 1.00 86.06 74 ALA A C 1
ATOM 595 O O . ALA A 1 74 ? -6.842 -0.347 4.778 1.00 86.06 74 ALA A O 1
ATOM 596 N N . PRO A 1 75 ? -8.745 -0.311 3.570 1.00 85.38 75 PRO A N 1
ATOM 597 C CA . PRO A 1 75 ? -8.902 -1.758 3.586 1.00 85.38 75 PRO A CA 1
ATOM 598 C C . PRO A 1 75 ? -7.668 -2.435 2.990 1.00 85.38 75 PRO A C 1
ATOM 600 O O . PRO A 1 75 ? -7.064 -1.946 2.027 1.00 85.38 75 PRO A O 1
ATOM 603 N N . LYS A 1 76 ? -7.293 -3.588 3.556 1.00 87.12 76 LYS A N 1
ATOM 604 C CA . LYS A 1 76 ? -6.245 -4.425 2.965 1.00 87.12 76 LYS A CA 1
ATOM 605 C C . LYS A 1 76 ? -6.678 -4.807 1.554 1.00 87.12 76 LYS A C 1
ATOM 607 O O . LYS A 1 76 ? -7.801 -5.250 1.332 1.00 87.12 76 LYS A O 1
ATOM 612 N N . ARG A 1 77 ? -5.773 -4.645 0.597 1.00 82.00 77 ARG A N 1
ATOM 613 C CA . ARG A 1 77 ? -5.985 -5.013 -0.795 1.00 82.00 77 ARG A CA 1
ATOM 614 C C . ARG A 1 77 ? -4.886 -5.946 -1.279 1.00 82.00 77 ARG A C 1
ATOM 616 O O . ARG A 1 77 ? -3.743 -5.839 -0.822 1.00 82.00 77 ARG A O 1
ATOM 623 N N . PRO A 1 78 ? -5.215 -6.793 -2.261 1.00 82.12 78 PRO A N 1
ATOM 624 C CA . PRO A 1 78 ? -4.229 -7.494 -3.054 1.00 82.12 78 PRO A CA 1
ATOM 625 C C . PRO A 1 78 ? -3.214 -6.528 -3.666 1.00 82.12 78 PRO A C 1
ATOM 627 O O . PRO A 1 78 ? -3.524 -5.791 -4.606 1.00 82.12 78 PRO A O 1
ATOM 630 N N . LEU A 1 79 ? -1.974 -6.556 -3.201 1.00 72.75 79 LEU A N 1
ATOM 631 C CA . LEU A 1 79 ? -0.854 -6.108 -4.003 1.00 72.75 79 LEU A CA 1
ATOM 632 C C . LEU A 1 79 ? -0.576 -7.197 -5.023 1.00 72.75 79 LEU A C 1
ATOM 634 O O . LEU A 1 79 ? 0.170 -8.143 -4.782 1.00 72.75 79 LEU A O 1
ATOM 638 N N . ARG A 1 80 ? -1.166 -7.042 -6.207 1.00 65.62 80 ARG A N 1
ATOM 639 C CA . ARG A 1 80 ? -0.628 -7.731 -7.374 1.00 65.62 80 ARG A CA 1
ATOM 640 C C . ARG A 1 80 ? 0.781 -7.179 -7.579 1.00 65.62 80 ARG A C 1
ATOM 642 O O . ARG A 1 80 ? 0.902 -5.961 -7.762 1.00 65.62 80 ARG A O 1
ATOM 649 N N . PRO A 1 81 ? 1.837 -8.014 -7.567 1.00 60.34 81 PRO A N 1
ATOM 650 C CA . PRO A 1 81 ? 3.139 -7.587 -8.042 1.00 60.34 81 PRO A CA 1
ATOM 651 C C . PRO A 1 81 ? 2.903 -7.096 -9.461 1.00 60.34 81 PRO A C 1
ATOM 653 O O . PRO A 1 81 ? 2.591 -7.879 -10.357 1.00 60.34 81 PRO A O 1
ATOM 656 N N . ARG A 1 82 ? 2.942 -5.779 -9.658 1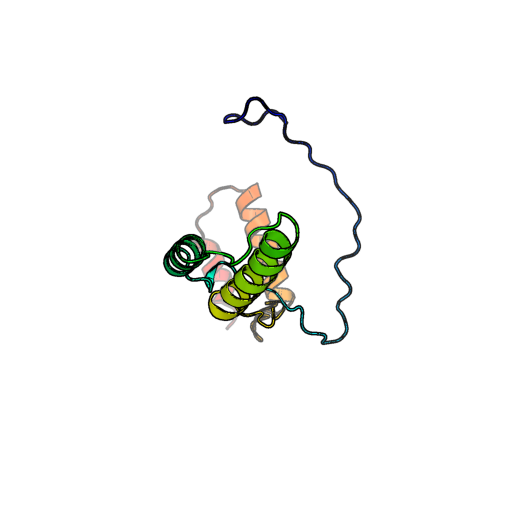.00 56.62 82 ARG A N 1
ATOM 657 C CA . ARG A 1 82 ? 2.617 -5.163 -10.938 1.00 56.62 82 ARG A CA 1
ATOM 658 C C . ARG A 1 82 ? 3.806 -5.349 -11.873 1.00 56.62 82 ARG A C 1
ATOM 660 O O . ARG A 1 82 ? 4.436 -4.398 -12.318 1.00 56.62 82 ARG A O 1
ATOM 667 N N . ARG A 1 83 ? 4.127 -6.602 -12.191 1.00 56.56 83 ARG A N 1
ATOM 668 C CA . ARG A 1 83 ? 4.802 -6.954 -13.429 1.00 56.56 83 ARG A CA 1
ATOM 669 C C . ARG A 1 83 ? 3.731 -6.846 -14.507 1.00 56.56 83 ARG A C 1
ATOM 671 O O . ARG A 1 83 ? 3.208 -7.842 -14.983 1.00 56.56 83 ARG A O 1
ATOM 678 N N . ASN A 1 84 ? 3.405 -5.612 -14.886 1.00 50.44 84 ASN A N 1
ATOM 679 C CA . ASN A 1 84 ? 2.791 -5.366 -16.182 1.00 50.44 84 ASN A CA 1
ATOM 680 C C . ASN A 1 84 ? 3.858 -5.724 -17.221 1.00 50.44 84 ASN A C 1
ATOM 682 O O . ASN A 1 84 ? 4.587 -4.863 -17.710 1.00 50.44 84 ASN A O 1
ATOM 686 N N . TRP A 1 85 ? 4.032 -7.014 -17.486 1.00 56.38 85 TRP A N 1
ATOM 687 C CA . TRP A 1 85 ? 4.580 -7.434 -18.756 1.00 56.38 85 TRP A CA 1
ATOM 688 C C . TRP A 1 85 ? 3.454 -7.125 -19.717 1.00 56.38 85 TRP A C 1
ATOM 690 O O . TRP A 1 85 ? 2.436 -7.811 -19.729 1.00 56.38 85 TRP A O 1
ATOM 700 N N . ALA A 1 86 ? 3.576 -6.008 -20.429 1.00 67.56 86 ALA A N 1
ATOM 701 C CA . ALA A 1 86 ? 2.739 -5.849 -21.595 1.00 67.56 86 ALA A CA 1
ATOM 702 C C . ALA A 1 86 ? 3.035 -7.080 -22.475 1.00 67.56 86 ALA A C 1
ATOM 704 O O . ALA A 1 86 ? 4.217 -7.395 -22.632 1.00 67.56 86 ALA A O 1
ATOM 705 N N . PRO A 1 87 ? 2.031 -7.819 -22.974 1.00 67.00 87 PRO A N 1
ATOM 706 C CA . PRO A 1 87 ? 2.263 -9.066 -23.712 1.00 67.00 87 PRO A CA 1
ATOM 707 C C . PRO A 1 87 ? 3.227 -8.895 -24.894 1.00 67.00 87 PRO A C 1
ATOM 709 O O . PRO A 1 87 ? 3.943 -9.816 -25.264 1.00 67.00 87 PRO A O 1
ATOM 712 N N . TRP A 1 88 ? 3.291 -7.678 -25.430 1.00 73.56 88 TRP A N 1
ATOM 713 C CA . TRP A 1 88 ? 4.183 -7.267 -26.504 1.00 73.56 88 TRP A CA 1
ATOM 714 C C . TRP A 1 88 ? 5.588 -6.836 -26.044 1.00 73.56 88 TRP A C 1
ATOM 716 O O . TRP A 1 88 ? 6.456 -6.642 -26.881 1.00 73.56 88 TRP A O 1
ATOM 726 N N . PHE A 1 89 ? 5.856 -6.668 -24.743 1.00 73.00 89 PHE A N 1
ATOM 727 C CA . PHE A 1 89 ? 7.147 -6.203 -24.217 1.00 73.00 89 PHE A CA 1
ATOM 728 C C . PHE A 1 89 ? 8.108 -7.377 -23.985 1.00 73.00 89 PHE A C 1
ATOM 730 O O . PHE A 1 89 ? 8.361 -7.805 -22.854 1.00 73.00 89 PHE A O 1
ATOM 737 N N . THR A 1 90 ? 8.618 -7.906 -25.096 1.00 82.00 90 THR A N 1
ATOM 738 C CA . THR A 1 90 ? 9.509 -9.070 -25.156 1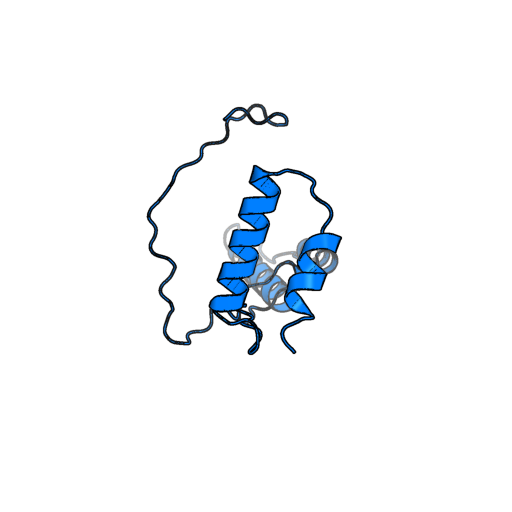.00 82.00 90 THR A CA 1
ATOM 739 C C . THR A 1 90 ? 10.895 -8.812 -24.538 1.00 82.00 90 THR A C 1
ATOM 741 O O . THR A 1 90 ? 11.260 -7.686 -24.168 1.00 82.00 90 THR A O 1
ATOM 744 N N . LYS A 1 91 ? 11.704 -9.873 -24.393 1.00 81.06 91 LYS A N 1
ATOM 745 C CA . LYS A 1 91 ? 13.081 -9.768 -23.870 1.00 81.06 91 LYS A CA 1
ATOM 746 C C . LYS A 1 91 ? 13.963 -8.924 -24.795 1.00 81.06 91 LYS A C 1
ATOM 748 O O . LYS A 1 91 ? 14.821 -8.189 -24.303 1.00 81.06 91 LYS A O 1
ATOM 753 N N . GLU A 1 92 ? 13.711 -9.001 -26.093 1.00 85.50 92 GLU A N 1
ATOM 754 C CA . GLU A 1 92 ? 14.398 -8.305 -27.176 1.00 85.50 92 GLU A CA 1
ATOM 755 C C . GLU A 1 92 ? 14.174 -6.795 -27.056 1.00 85.50 92 GLU A C 1
ATOM 757 O O . GLU A 1 92 ? 15.135 -6.044 -26.886 1.00 85.50 92 GLU A O 1
ATOM 762 N N . LEU A 1 93 ? 12.914 -6.350 -26.974 1.00 83.38 93 LEU A N 1
ATOM 763 C CA . LEU A 1 93 ? 12.575 -4.934 -26.769 1.00 83.38 93 LEU A CA 1
ATOM 764 C C . LEU A 1 93 ? 13.156 -4.379 -25.465 1.00 83.38 93 LEU A C 1
ATOM 766 O O . LEU A 1 93 ? 13.576 -3.223 -25.382 1.00 83.38 93 LEU A O 1
ATOM 770 N N . ARG A 1 94 ? 13.229 -5.210 -24.423 1.00 79.38 94 ARG A N 1
ATOM 771 C CA . ARG A 1 94 ? 13.853 -4.827 -23.155 1.00 79.38 94 ARG A CA 1
ATOM 772 C C . ARG A 1 94 ? 15.361 -4.632 -23.281 1.00 79.38 94 ARG A C 1
ATOM 774 O O . ARG A 1 94 ? 15.892 -3.736 -22.622 1.00 79.38 94 ARG A O 1
ATOM 781 N N . LYS A 1 95 ? 16.034 -5.476 -24.067 1.00 86.44 95 LYS A N 1
ATOM 782 C CA . LYS A 1 95 ? 17.464 -5.355 -24.367 1.00 86.44 95 LYS A CA 1
ATOM 783 C C . LYS A 1 95 ? 17.712 -4.076 -25.166 1.00 86.44 95 LYS A C 1
ATOM 785 O O . LYS A 1 95 ? 18.424 -3.214 -24.666 1.00 86.44 95 LYS A O 1
ATOM 790 N N . MET A 1 96 ? 16.979 -3.870 -26.259 1.00 88.00 96 MET A N 1
ATOM 791 C CA . MET A 1 96 ? 17.056 -2.653 -27.079 1.00 88.00 96 MET A CA 1
ATOM 792 C C . MET A 1 96 ? 16.850 -1.379 -26.251 1.00 88.00 96 MET A C 1
ATOM 794 O O . MET A 1 96 ? 17.646 -0.453 -26.322 1.00 88.00 96 MET A O 1
ATOM 798 N N . LYS A 1 97 ? 15.844 -1.342 -25.366 1.00 85.50 97 LYS A N 1
ATOM 799 C CA . LYS A 1 97 ? 15.594 -0.175 -24.499 1.00 85.50 97 LYS A CA 1
ATOM 800 C C . LYS A 1 97 ? 16.654 0.026 -23.404 1.00 85.50 97 LYS A C 1
ATOM 802 O O . LYS A 1 97 ? 16.728 1.105 -22.812 1.00 85.50 97 LYS A O 1
ATOM 807 N N . ARG A 1 98 ? 17.410 -1.010 -23.020 1.00 85.44 98 ARG A N 1
ATOM 808 C CA . ARG A 1 98 ? 18.573 -0.853 -22.124 1.00 85.44 98 ARG A CA 1
ATOM 809 C C . ARG A 1 98 ? 19.775 -0.333 -22.892 1.00 85.44 98 ARG A C 1
ATOM 811 O O . ARG A 1 98 ? 20.440 0.555 -22.375 1.00 85.44 98 ARG A O 1
ATOM 818 N N . ASP A 1 99 ? 20.000 -0.856 -24.089 1.00 87.31 99 ASP A N 1
ATOM 819 C CA . ASP A 1 99 ? 21.109 -0.465 -24.951 1.00 87.31 99 ASP A CA 1
ATOM 820 C C . ASP A 1 99 ? 20.942 0.991 -25.403 1.00 87.31 99 ASP A C 1
ATOM 822 O O . ASP A 1 99 ? 21.862 1.776 -25.218 1.00 87.31 99 ASP A O 1
ATOM 826 N N . LEU A 1 100 ? 19.733 1.407 -25.803 1.00 83.38 100 LEU A N 1
ATOM 827 C CA . LEU A 1 100 ? 19.397 2.812 -26.072 1.00 83.38 100 LEU A CA 1
ATOM 828 C C . LEU A 1 100 ? 19.755 3.716 -24.882 1.00 83.38 100 LEU A C 1
ATOM 830 O O . LEU A 1 100 ? 20.496 4.675 -25.031 1.00 83.38 100 LEU A O 1
ATOM 834 N N . ARG A 1 101 ? 19.311 3.363 -23.669 1.00 82.56 101 ARG A N 1
ATOM 835 C CA . ARG A 1 101 ? 19.621 4.137 -22.453 1.00 82.56 101 ARG A CA 1
ATOM 836 C C . ARG A 1 101 ? 21.096 4.118 -22.072 1.00 82.56 101 ARG A C 1
ATOM 838 O O . ARG A 1 101 ? 21.535 4.979 -21.314 1.00 82.56 101 ARG A O 1
ATOM 845 N N . ARG A 1 102 ? 21.846 3.106 -22.509 1.00 83.19 102 ARG A N 1
ATOM 846 C CA . ARG A 1 102 ? 23.297 3.043 -22.332 1.00 83.19 102 ARG A CA 1
ATOM 847 C C . ARG A 1 102 ? 23.968 4.026 -23.285 1.00 83.19 102 ARG A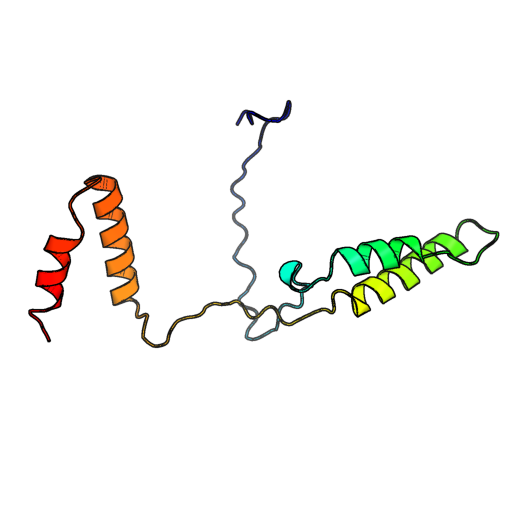 C 1
ATOM 849 O O . ARG A 1 102 ? 24.741 4.849 -22.818 1.00 83.19 102 ARG A O 1
ATOM 856 N N . LEU A 1 103 ? 23.579 3.993 -24.558 1.00 83.56 103 LEU A N 1
ATOM 857 C CA . LEU A 1 103 ? 24.060 4.900 -25.596 1.00 83.56 103 LEU A CA 1
ATOM 858 C C . LEU A 1 103 ? 23.711 6.361 -25.284 1.00 83.56 103 LEU A C 1
ATOM 860 O O . LEU A 1 103 ? 24.580 7.214 -25.367 1.00 83.56 103 LEU A O 1
ATOM 864 N N . GLU A 1 104 ? 22.494 6.653 -24.820 1.00 79.38 104 GLU A N 1
ATOM 865 C CA . GLU A 1 104 ? 22.085 8.001 -24.385 1.00 79.38 104 GLU A CA 1
ATOM 866 C C . GLU A 1 104 ? 22.957 8.546 -23.244 1.00 79.38 104 GLU A C 1
ATOM 868 O O . GLU A 1 104 ? 23.211 9.744 -23.175 1.00 79.38 104 GLU A O 1
ATOM 873 N N . ARG A 1 105 ? 23.416 7.680 -22.330 1.00 79.38 105 ARG A N 1
ATOM 874 C CA . ARG A 1 105 ? 24.307 8.075 -21.224 1.00 79.38 105 ARG A CA 1
ATOM 875 C C . ARG A 1 105 ? 25.754 8.240 -21.665 1.00 79.38 105 ARG A C 1
ATOM 877 O O . ARG A 1 105 ? 26.474 9.018 -21.055 1.00 79.38 105 ARG A O 1
ATOM 884 N N . GLU A 1 106 ? 26.173 7.465 -22.657 1.00 81.75 106 GLU A N 1
ATOM 885 C CA . GLU A 1 106 ? 27.545 7.435 -23.163 1.00 81.75 106 GLU A CA 1
ATOM 886 C C . GLU A 1 106 ? 27.806 8.564 -24.167 1.00 81.75 106 GLU A C 1
ATOM 888 O O . GLU A 1 106 ? 28.852 9.200 -24.112 1.00 81.75 106 GLU A O 1
ATOM 893 N N . TYR A 1 107 ? 26.823 8.873 -25.012 1.00 72.62 107 TYR A N 1
ATOM 894 C CA . TYR A 1 107 ? 26.930 9.840 -26.108 1.00 72.62 107 TYR A CA 1
ATOM 895 C C . TYR A 1 107 ? 26.040 11.077 -25.929 1.00 72.62 107 TYR A C 1
ATOM 897 O O . TYR A 1 107 ? 25.825 11.807 -26.890 1.00 72.62 107 TYR A O 1
ATOM 905 N N . GLY A 1 108 ? 25.508 11.288 -24.716 1.00 64.38 108 GLY A N 1
ATOM 906 C CA . GLY A 1 108 ? 24.743 12.455 -24.255 1.00 64.38 108 GLY A CA 1
ATOM 907 C C . GLY A 1 108 ? 24.344 13.484 -25.318 1.00 64.38 108 GLY A C 1
ATOM 908 O O . GLY A 1 108 ? 25.003 14.511 -25.437 1.00 64.38 108 GLY A O 1
ATOM 909 N N . GLY A 1 109 ? 23.234 13.243 -26.031 1.00 61.50 109 GLY A N 1
ATOM 910 C CA . GLY A 1 109 ? 22.555 14.286 -26.815 1.00 61.50 109 GLY A CA 1
ATOM 911 C C . GLY A 1 109 ? 22.481 14.129 -28.338 1.00 61.50 109 GLY A C 1
ATOM 912 O O . GLY A 1 109 ? 22.202 15.119 -29.006 1.00 61.50 109 GLY A O 1
ATOM 913 N N . VAL A 1 110 ? 22.669 12.940 -28.917 1.00 54.28 110 VAL A N 1
ATOM 914 C CA . VAL A 1 110 ? 2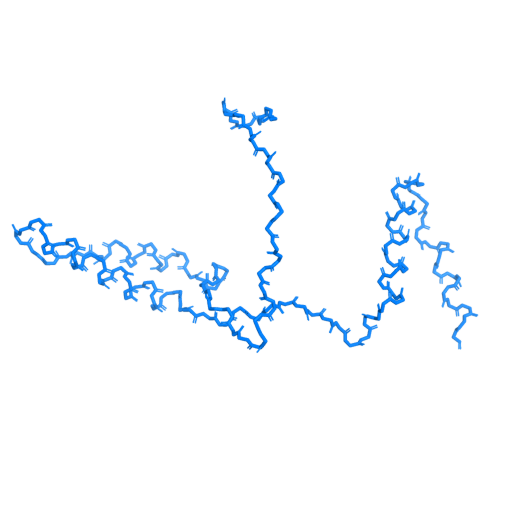2.350 12.735 -30.347 1.00 54.28 110 VAL A CA 1
ATOM 915 C C . VAL A 1 110 ? 20.818 12.688 -30.526 1.00 54.28 110 VAL A C 1
ATOM 917 O O . VAL A 1 110 ? 20.154 11.978 -29.761 1.00 54.28 110 VAL A O 1
ATOM 920 N N . PRO A 1 111 ? 20.216 13.441 -31.471 1.00 51.12 111 PRO A N 1
ATOM 921 C CA . PRO A 1 111 ? 18.767 13.515 -31.597 1.00 51.12 111 PRO A CA 1
ATOM 922 C C . PRO A 1 111 ? 18.174 12.149 -31.956 1.00 51.12 111 PRO A C 1
ATOM 924 O O . PRO A 1 111 ? 18.602 11.488 -32.896 1.00 51.12 111 PRO A O 1
ATOM 927 N N . VAL A 1 112 ? 17.113 11.779 -31.237 1.00 53.59 112 VAL A N 1
ATOM 928 C CA . VAL A 1 112 ? 16.325 10.532 -31.358 1.00 53.59 112 VAL A CA 1
ATOM 929 C C . VAL A 1 112 ? 15.794 10.262 -32.785 1.00 53.59 112 VAL A C 1
ATOM 931 O O . VAL A 1 112 ? 15.360 9.153 -33.086 1.00 53.59 112 VAL A O 1
ATOM 934 N N . MET A 1 113 ? 15.872 11.254 -33.675 1.00 49.72 113 MET A N 1
ATOM 935 C CA . MET A 1 113 ? 15.387 11.218 -35.056 1.00 49.72 113 MET A CA 1
ATOM 936 C C . MET A 1 113 ? 16.193 10.280 -35.973 1.00 49.72 113 MET A C 1
ATOM 938 O O . MET A 1 113 ? 15.598 9.636 -36.829 1.00 49.72 113 MET A O 1
ATOM 942 N N . GLU A 1 114 ? 17.510 10.128 -35.786 1.00 50.62 114 GLU A N 1
ATOM 943 C CA . GLU A 1 114 ? 18.334 9.296 -36.693 1.00 50.62 114 GLU A CA 1
ATOM 944 C C . GLU A 1 114 ? 18.204 7.782 -36.439 1.00 50.62 114 GLU A C 1
ATOM 946 O O . GLU A 1 114 ? 18.514 6.967 -37.305 1.00 50.62 114 GLU A O 1
ATOM 951 N N . LEU A 1 115 ? 17.692 7.373 -35.274 1.00 50.84 115 LEU A N 1
ATOM 952 C CA . LEU A 1 115 ? 17.495 5.954 -34.942 1.00 50.84 115 LEU A CA 1
ATOM 953 C C . LEU A 1 115 ? 16.084 5.442 -35.270 1.00 50.84 115 LEU A C 1
ATOM 955 O O . LEU A 1 115 ? 15.852 4.232 -35.215 1.00 50.84 115 LEU A O 1
ATOM 959 N N . GLN A 1 116 ? 15.139 6.328 -35.610 1.00 49.25 116 GLN A N 1
ATOM 960 C CA . GLN A 1 116 ? 13.793 5.927 -36.037 1.00 49.25 116 GLN A CA 1
ATOM 961 C C . GLN A 1 116 ? 13.761 5.441 -37.491 1.00 49.25 116 GLN A C 1
ATOM 963 O O . GLN A 1 116 ? 13.024 4.501 -37.783 1.00 49.25 116 GLN A O 1
ATOM 968 N N . GLU A 1 117 ? 14.594 5.992 -38.380 1.00 47.69 117 GLU A N 1
ATOM 969 C CA . GLU A 1 117 ? 14.650 5.540 -39.781 1.00 47.69 117 GLU A CA 1
ATOM 970 C C . GLU A 1 117 ? 15.191 4.108 -39.917 1.00 47.69 117 GLU A C 1
ATOM 972 O O . GLU A 1 117 ? 14.692 3.330 -40.729 1.00 47.69 117 GLU A O 1
ATOM 977 N N . TYR A 1 118 ? 16.106 3.694 -39.034 1.00 51.81 118 TYR A N 1
ATOM 978 C CA . TYR A 1 118 ? 16.603 2.313 -38.989 1.00 51.81 118 TYR A CA 1
ATOM 979 C C . TYR A 1 118 ? 15.543 1.276 -38.579 1.00 51.81 118 TYR A C 1
ATOM 981 O O . TYR A 1 118 ? 15.693 0.094 -38.882 1.00 51.81 118 TYR A O 1
ATOM 989 N N . LEU A 1 119 ? 14.475 1.693 -37.891 1.00 49.22 119 LEU A N 1
ATOM 990 C CA . LEU A 1 119 ? 13.400 0.808 -37.425 1.00 49.22 119 LEU A CA 1
ATOM 991 C C . LEU A 1 119 ? 12.204 0.746 -38.385 1.00 49.22 119 LEU A C 1
ATOM 993 O O . LEU A 1 119 ? 11.428 -0.202 -38.306 1.00 49.22 119 LEU A O 1
ATOM 997 N N . ILE A 1 120 ? 12.059 1.718 -39.291 1.00 49.56 120 ILE A N 1
ATOM 998 C CA . ILE A 1 120 ? 10.972 1.757 -40.285 1.00 49.56 120 ILE A CA 1
ATOM 999 C C . ILE A 1 120 ? 11.349 0.991 -41.566 1.00 49.56 120 ILE A C 1
ATOM 1001 O O . ILE A 1 120 ? 10.467 0.469 -42.235 1.00 49.56 120 ILE A O 1
ATOM 1005 N N . GLY A 1 121 ? 12.640 0.824 -41.874 1.00 41.66 121 GLY A N 1
ATOM 1006 C CA . GLY A 1 121 ? 13.107 0.086 -43.060 1.00 41.66 121 GLY A CA 1
ATOM 1007 C C . GLY A 1 121 ? 13.019 -1.450 -43.004 1.00 41.66 121 GLY A C 1
ATOM 1008 O O . GLY A 1 121 ? 13.553 -2.106 -43.893 1.00 41.66 121 GLY A O 1
ATOM 1009 N N . PHE A 1 122 ? 12.402 -2.033 -41.969 1.00 52.25 122 PHE A N 1
ATOM 1010 C CA . PHE A 1 122 ? 12.288 -3.491 -41.773 1.00 52.25 122 PHE A CA 1
ATOM 1011 C C . PHE A 1 122 ? 10.854 -3.972 -41.461 1.00 52.25 122 PHE A C 1
ATOM 1013 O O . PHE A 1 122 ? 10.673 -5.089 -40.968 1.00 52.25 122 PHE A O 1
ATOM 1020 N N . LEU A 1 123 ? 9.844 -3.142 -41.745 1.00 45.12 123 LEU A N 1
ATOM 1021 C CA . LEU A 1 123 ? 8.445 -3.568 -41.901 1.00 45.12 123 LEU A CA 1
ATOM 1022 C C . LEU A 1 123 ? 8.110 -3.670 -43.390 1.00 45.12 123 LEU A C 1
ATOM 1024 O O . LEU A 1 123 ? 7.333 -4.586 -43.733 1.00 45.12 123 LEU A O 1
#

Secondary structure (DSSP, 8-state):
-B-TT-SSBPP-----PPP----TT--EEE--GGGS-HHHHHHHHHS-----SSSHHHHHHHHHHHHHHHHHHS--EEE-------TT--HHHHHHHHHHHHHHHHS----TTHHHHHHHTT-

Foldseek 3Di:
DDDPPDPDDDDDDDDPDPDDPVPPPDFDWDFPPVQFDVVQLVVLVVPDDFDDPDPVRSVVSCVVSNVVSCCVRGNIDGPDVPPPPVVPCDPVVVVVVVVVVVCCVVVPDDDPVVVVVVVVVPD

Radius of gyration: 25.28 Å; chains: 1; bounding box: 42×38×77 Å